Protein AF-A0A2G9N8Y1-F1 (afdb_monomer_lite)

Secondary structure (DSSP, 8-state):
-EEEEEE---B-HHHHHHHHHT--TTEEEEEEEEEETTEEEEEEEETTEEEEEE----BEEEEEESSHHHHHHHHHHH----

Radius of gyration: 11.53 Å; chains: 1; bounding box: 25×21×31 Å

Foldseek 3Di:
DDKDKDQEAEAAPVLVLVLLVPDDQQFQWKWDWHHHPNFIWTWIDGRHDIDIGGDDDGRMMMTDGDPCVVVVVVSVVSNDHD

pLDDT: mean 94.52, std 4.2, range [73.5, 98.31]

Structure (mmCIF, N/CA/C/O backbone):
data_AF-A0A2G9N8Y1-F1
#
_entry.id   AF-A0A2G9N8Y1-F1
#
loop_
_atom_site.group_PDB
_atom_site.id
_atom_site.type_symbol
_atom_site.label_atom_id
_atom_site.label_alt_id
_atom_site.label_comp_id
_atom_site.label_asym_id
_atom_site.label_entity_id
_atom_site.label_seq_id
_atom_site.pdbx_PDB_ins_code
_atom_site.Cartn_x
_atom_site.Cartn_y
_atom_site.Cartn_z
_atom_site.occupancy
_atom_site.B_iso_or_equiv
_atom_site.auth_seq_id
_atom_site.auth_comp_id
_atom_site.auth_asym_id
_atom_site.auth_atom_id
_atom_site.pdbx_PDB_model_num
ATOM 1 N N . MET A 1 1 ? -13.742 8.154 11.116 1.00 83.44 1 MET A N 1
ATOM 2 C CA . MET A 1 1 ? -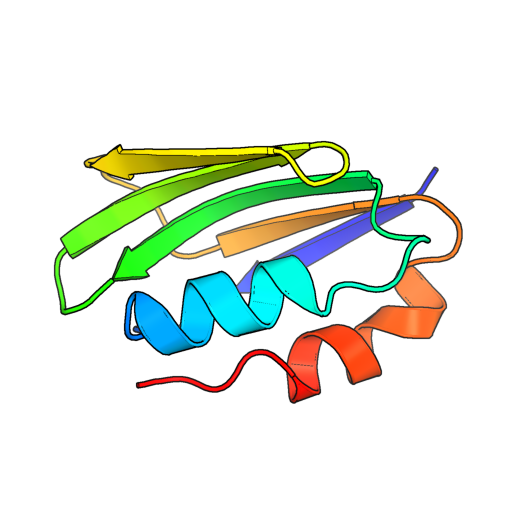12.894 7.778 9.965 1.00 83.44 1 MET A CA 1
ATOM 3 C C . MET A 1 1 ? -11.612 8.598 9.998 1.00 83.44 1 MET A C 1
ATOM 5 O O . MET A 1 1 ? -11.677 9.802 10.217 1.00 83.44 1 MET A O 1
ATOM 9 N N . GLU A 1 2 ? -10.464 7.946 9.859 1.00 96.44 2 GLU A N 1
ATOM 10 C CA . GLU A 1 2 ? -9.124 8.532 9.948 1.00 96.44 2 GLU A CA 1
ATOM 11 C C . GLU A 1 2 ? -8.330 8.236 8.671 1.00 96.44 2 GLU A C 1
ATOM 13 O O . GLU A 1 2 ? -8.674 7.326 7.915 1.00 96.44 2 GLU A O 1
ATOM 18 N N . SER A 1 3 ? -7.247 8.981 8.453 1.00 97.19 3 SER A N 1
ATOM 19 C CA . SER A 1 3 ? -6.272 8.693 7.405 1.00 97.19 3 SER A CA 1
ATOM 20 C C . SER A 1 3 ? -4.837 8.911 7.879 1.00 97.19 3 SER A C 1
ATOM 22 O O . SER A 1 3 ? -4.581 9.671 8.822 1.00 97.19 3 SER A O 1
ATOM 24 N N . PHE A 1 4 ? -3.895 8.236 7.224 1.00 97.50 4 PHE A N 1
ATOM 25 C CA . PHE A 1 4 ? -2.477 8.578 7.281 1.00 97.50 4 PHE A CA 1
ATOM 26 C C . PHE A 1 4 ? -1.799 8.289 5.941 1.00 97.50 4 PHE A C 1
ATOM 28 O O . PHE A 1 4 ? -2.239 7.424 5.186 1.00 97.50 4 PHE A O 1
ATOM 35 N N . SER A 1 5 ? -0.710 9.006 5.677 1.00 97.12 5 SER A N 1
ATOM 36 C CA . SER A 1 5 ? 0.126 8.799 4.496 1.00 97.12 5 SER A CA 1
ATOM 37 C C . SER A 1 5 ? 1.443 8.132 4.874 1.00 97.12 5 SER A C 1
ATOM 39 O O . SER A 1 5 ? 1.969 8.350 5.971 1.00 97.12 5 SER A O 1
ATOM 41 N N . LEU A 1 6 ? 1.974 7.339 3.952 1.00 96.62 6 LEU A N 1
ATOM 42 C CA . LEU A 1 6 ? 3.260 6.669 4.057 1.00 96.62 6 LEU A CA 1
ATOM 43 C C . LEU A 1 6 ? 4.023 6.880 2.756 1.00 96.62 6 LEU A C 1
ATOM 45 O O . LEU A 1 6 ? 3.520 6.522 1.694 1.00 96.62 6 LEU A O 1
ATOM 49 N N . GLU A 1 7 ? 5.224 7.444 2.845 1.00 96.06 7 GLU A N 1
ATOM 50 C CA . GLU A 1 7 ? 6.152 7.426 1.717 1.00 96.06 7 GLU A CA 1
ATOM 51 C C . GLU A 1 7 ? 6.645 5.996 1.509 1.00 96.06 7 GLU A C 1
ATOM 53 O O . GLU A 1 7 ? 7.027 5.314 2.465 1.00 96.06 7 GLU A O 1
ATOM 58 N N . THR A 1 8 ? 6.596 5.532 0.267 1.00 93.38 8 THR A N 1
ATOM 59 C CA . THR A 1 8 ? 6.925 4.155 -0.089 1.00 93.38 8 THR A CA 1
ATOM 60 C C . THR A 1 8 ? 8.219 4.096 -0.883 1.00 93.38 8 THR A C 1
ATOM 62 O O . THR A 1 8 ? 8.633 5.048 -1.544 1.00 93.38 8 THR A O 1
ATOM 65 N N . LYS A 1 9 ? 8.897 2.958 -0.764 1.00 93.94 9 LYS A N 1
ATOM 66 C CA . LYS A 1 9 ? 10.025 2.594 -1.619 1.00 93.94 9 LYS A CA 1
ATOM 67 C C . LYS A 1 9 ? 9.545 1.583 -2.652 1.00 93.94 9 LYS A C 1
ATOM 69 O O . LYS A 1 9 ? 8.428 1.075 -2.540 1.00 93.94 9 LYS A O 1
ATOM 74 N N . GLU A 1 10 ? 10.415 1.282 -3.605 1.00 95.56 10 GLU A N 1
ATOM 75 C CA . GLU A 1 10 ? 10.197 0.210 -4.566 1.00 95.56 10 GLU A CA 1
ATOM 76 C C . GLU A 1 10 ? 9.824 -1.110 -3.872 1.00 95.56 10 GLU A C 1
ATOM 78 O O . GLU A 1 10 ? 10.383 -1.484 -2.830 1.00 95.56 10 GLU A O 1
ATOM 83 N N . ILE A 1 11 ? 8.857 -1.807 -4.461 1.00 95.94 11 ILE A N 1
ATOM 84 C CA . ILE A 1 11 ? 8.354 -3.097 -4.002 1.00 95.94 11 ILE A CA 1
ATOM 85 C C . ILE A 1 11 ? 8.175 -4.046 -5.190 1.00 95.94 11 ILE A C 1
ATOM 87 O O . ILE A 1 11 ? 7.982 -3.617 -6.323 1.00 95.94 11 ILE A O 1
ATOM 91 N N . THR A 1 12 ? 8.196 -5.354 -4.944 1.00 95.44 12 THR A N 1
ATOM 92 C CA . THR A 1 12 ? 7.769 -6.323 -5.961 1.00 95.44 12 THR A CA 1
ATOM 93 C C . THR A 1 12 ? 6.248 -6.449 -5.971 1.00 95.44 12 THR A C 1
ATOM 95 O O . THR A 1 12 ? 5.591 -6.296 -4.938 1.00 95.44 12 THR A O 1
ATOM 98 N N . GLU A 1 13 ? 5.668 -6.816 -7.114 1.00 93.56 13 GLU A N 1
ATOM 99 C CA . GLU A 1 13 ? 4.218 -7.030 -7.214 1.00 93.56 13 GLU A CA 1
ATOM 100 C C . GLU A 1 13 ? 3.719 -8.075 -6.200 1.00 93.56 13 GLU A C 1
ATOM 102 O O . GLU A 1 13 ? 2.702 -7.875 -5.537 1.00 93.56 13 GLU A O 1
ATOM 107 N N . SER A 1 14 ? 4.468 -9.167 -6.017 1.00 93.75 14 SER A N 1
ATOM 108 C CA . SER A 1 14 ? 4.129 -10.229 -5.063 1.00 93.75 14 SER A CA 1
ATOM 109 C C . SER A 1 14 ? 4.089 -9.739 -3.613 1.00 93.75 14 SER A C 1
ATOM 111 O O . SER A 1 14 ? 3.147 -10.053 -2.884 1.00 93.75 14 SER A O 1
ATOM 113 N N . LYS A 1 15 ? 5.074 -8.931 -3.195 1.00 94.69 15 LYS A N 1
ATOM 114 C CA . LYS A 1 15 ? 5.121 -8.331 -1.853 1.00 94.69 15 LYS A CA 1
ATOM 115 C C . LYS A 1 15 ? 3.977 -7.339 -1.656 1.00 94.69 15 LYS A C 1
ATOM 117 O O . LYS A 1 15 ? 3.362 -7.338 -0.593 1.00 94.69 15 LYS A O 1
ATOM 122 N N . LEU A 1 16 ? 3.657 -6.541 -2.678 1.00 95.06 16 LEU A N 1
ATOM 123 C CA . LEU A 1 16 ? 2.542 -5.597 -2.626 1.00 95.06 16 LEU A CA 1
ATOM 124 C C . LEU A 1 16 ? 1.193 -6.311 -2.499 1.00 95.06 16 LEU A C 1
ATOM 126 O O . LEU A 1 16 ? 0.393 -5.943 -1.643 1.00 95.06 16 LEU A O 1
ATOM 130 N N . ARG A 1 17 ? 0.939 -7.340 -3.316 1.00 93.06 17 ARG A N 1
ATOM 131 C CA . ARG A 1 17 ? -0.305 -8.123 -3.244 1.00 93.06 17 ARG A CA 1
ATOM 132 C C . ARG A 1 17 ? -0.471 -8.766 -1.875 1.00 93.06 17 ARG A C 1
ATOM 134 O O . ARG A 1 17 ? -1.500 -8.563 -1.241 1.00 93.06 17 ARG A O 1
ATOM 141 N N . HIS A 1 18 ? 0.575 -9.426 -1.381 1.00 93.88 18 HIS A N 1
ATOM 142 C CA . HIS A 1 18 ? 0.561 -10.021 -0.048 1.00 93.88 18 HIS A CA 1
ATOM 143 C C . HIS A 1 18 ? 0.302 -8.981 1.053 1.00 93.88 18 HIS A C 1
ATOM 145 O O . HIS A 1 18 ? -0.478 -9.223 1.971 1.00 93.88 18 HIS A O 1
ATOM 151 N N . PHE A 1 19 ? 0.914 -7.797 0.956 1.00 95.38 19 PHE A N 1
ATOM 152 C CA . PHE A 1 19 ? 0.655 -6.698 1.883 1.00 95.38 19 PHE A CA 1
ATOM 153 C C . PHE A 1 19 ? -0.816 -6.254 1.860 1.00 95.38 19 PHE A C 1
ATOM 155 O O . PHE A 1 19 ? -1.430 -6.132 2.915 1.00 95.38 19 PHE A O 1
ATOM 162 N N . LEU A 1 20 ? -1.399 -6.0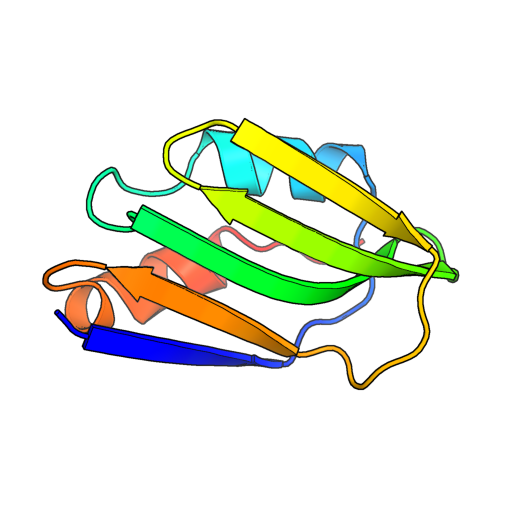46 0.675 1.00 94.50 20 LEU A N 1
ATOM 163 C CA . LEU A 1 20 ? -2.793 -5.609 0.533 1.00 94.50 20 LEU A CA 1
ATOM 164 C C . LEU A 1 20 ? -3.794 -6.664 1.034 1.00 94.50 20 LEU A C 1
ATOM 166 O O . LEU A 1 20 ? -4.810 -6.304 1.621 1.00 94.50 20 LEU A O 1
ATOM 170 N N . GLU A 1 21 ? -3.495 -7.950 0.847 1.00 92.12 21 GLU A N 1
ATOM 171 C CA . GLU A 1 21 ? -4.308 -9.076 1.335 1.00 92.12 21 GLU A CA 1
ATOM 172 C C . GLU A 1 21 ? -4.225 -9.272 2.857 1.00 92.12 21 GLU A C 1
ATOM 174 O O . GLU A 1 21 ? -5.126 -9.856 3.454 1.00 92.12 21 GLU A O 1
ATOM 179 N N . THR A 1 22 ? -3.161 -8.775 3.492 1.00 92.62 22 THR A N 1
ATOM 180 C CA . THR A 1 22 ? -2.922 -8.887 4.942 1.00 92.62 22 THR A CA 1
ATOM 181 C C . THR A 1 22 ? -3.260 -7.608 5.708 1.00 92.62 22 THR A C 1
ATOM 183 O O . THR A 1 22 ? -2.973 -7.505 6.903 1.00 92.62 22 THR A O 1
ATOM 186 N N . LEU A 1 23 ? -3.876 -6.622 5.045 1.00 94.19 23 LEU A N 1
ATOM 187 C CA . LEU A 1 23 ? -4.296 -5.387 5.697 1.00 94.19 23 LEU A CA 1
ATOM 188 C C . LEU A 1 23 ? -5.314 -5.666 6.818 1.00 94.19 23 LEU A C 1
ATOM 190 O O . LEU A 1 23 ? -6.239 -6.459 6.624 1.00 94.19 23 LEU A O 1
ATOM 194 N N . PRO A 1 24 ? -5.202 -4.975 7.969 1.00 93.19 24 PRO A N 1
ATOM 195 C CA . PRO A 1 24 ? -6.223 -5.031 9.008 1.00 93.19 24 PRO A CA 1
ATOM 196 C C . PRO A 1 24 ? -7.597 -4.633 8.455 1.00 93.19 24 PRO A C 1
ATOM 198 O O . PRO A 1 24 ? -7.688 -3.731 7.618 1.00 93.19 24 PRO A O 1
ATOM 201 N N . LEU A 1 25 ? -8.669 -5.255 8.956 1.00 92.81 25 LEU A N 1
ATOM 202 C CA . LEU A 1 25 ? -10.053 -4.984 8.524 1.00 92.81 25 LEU A CA 1
ATOM 203 C C . LEU A 1 25 ? -10.467 -3.522 8.745 1.00 92.81 25 LEU A C 1
ATOM 205 O O . LEU A 1 25 ? -11.348 -3.002 8.064 1.00 92.81 25 LEU A O 1
ATOM 209 N N . GLU A 1 26 ? -9.805 -2.850 9.682 1.00 95.12 26 GLU A N 1
ATOM 210 C CA . GLU A 1 26 ? -9.935 -1.428 9.957 1.00 95.12 26 GLU A CA 1
ATOM 211 C C . GLU A 1 26 ? -9.547 -0.550 8.760 1.00 95.12 26 GLU A C 1
ATOM 213 O O . GLU A 1 26 ? -10.035 0.577 8.653 1.00 95.12 26 GLU A O 1
ATOM 218 N N . VAL A 1 27 ? -8.679 -1.035 7.862 1.00 96.06 27 VAL A N 1
ATOM 219 C CA . VAL A 1 27 ? -8.266 -0.334 6.641 1.00 96.06 27 VAL A CA 1
ATOM 220 C C . VAL A 1 27 ? -9.296 -0.576 5.541 1.00 96.06 27 VAL A C 1
ATOM 222 O O . VAL A 1 27 ? -9.291 -1.587 4.844 1.00 96.06 27 VAL A O 1
ATOM 225 N N . PHE A 1 28 ? -10.160 0.413 5.336 1.00 96.19 28 PHE A N 1
ATOM 226 C CA . PHE A 1 28 ? -11.191 0.369 4.304 1.00 96.19 28 PHE A CA 1
ATOM 227 C C . PHE A 1 28 ? -10.633 0.637 2.900 1.00 96.19 28 PHE A C 1
ATOM 229 O O . PHE A 1 28 ? -11.055 0.010 1.923 1.00 96.19 28 PHE A O 1
ATOM 236 N N . ARG A 1 29 ? -9.698 1.589 2.784 1.00 97.31 29 ARG A N 1
ATOM 237 C CA . ARG A 1 29 ? -9.143 2.023 1.500 1.00 97.31 29 ARG A CA 1
ATOM 238 C C . ARG A 1 29 ? -7.652 2.317 1.585 1.00 97.31 29 ARG A C 1
ATOM 240 O O . ARG A 1 29 ? -7.195 2.946 2.538 1.00 97.31 29 ARG A O 1
ATOM 247 N N . VAL A 1 30 ? -6.928 1.946 0.533 1.00 97.69 30 VAL A N 1
ATOM 248 C CA . VAL A 1 30 ? -5.566 2.422 0.262 1.00 97.69 30 VAL A CA 1
ATOM 249 C C . VAL A 1 30 ? -5.548 3.033 -1.130 1.00 97.69 30 VAL A C 1
ATOM 251 O O . VAL A 1 30 ? -6.093 2.454 -2.066 1.00 97.69 30 VAL A O 1
ATOM 254 N N . LYS A 1 31 ? -4.969 4.220 -1.290 1.00 97.88 31 LYS A N 1
ATOM 255 C CA . LYS A 1 31 ? -4.795 4.836 -2.608 1.00 97.88 31 LYS A CA 1
ATOM 256 C C . LYS A 1 31 ? -3.483 5.593 -2.667 1.00 97.88 31 LYS A C 1
ATOM 258 O O . LYS A 1 31 ? -3.146 6.287 -1.712 1.00 97.88 31 LYS A O 1
ATOM 263 N N . GLY A 1 32 ? -2.789 5.524 -3.789 1.00 97.94 32 GLY A N 1
ATOM 264 C CA . GLY A 1 32 ? -1.609 6.346 -4.009 1.00 97.94 32 GLY A CA 1
ATOM 265 C C . GLY A 1 32 ? -0.645 5.727 -4.998 1.00 97.94 32 GLY A C 1
ATOM 266 O O . GLY A 1 32 ? -0.967 4.713 -5.611 1.00 97.94 32 GLY A O 1
ATOM 267 N N . TYR A 1 33 ? 0.515 6.353 -5.139 1.00 98.12 33 TYR A N 1
ATOM 268 C CA . TYR A 1 33 ? 1.535 5.898 -6.072 1.00 98.12 33 TYR A CA 1
ATOM 269 C C . TYR A 1 33 ? 2.563 5.021 -5.370 1.00 98.12 33 TYR A C 1
ATOM 271 O O . TYR A 1 33 ? 2.880 5.237 -4.194 1.00 98.12 33 TYR A O 1
ATOM 279 N N . ILE A 1 34 ? 3.080 4.038 -6.092 1.00 97.25 34 ILE A N 1
ATOM 280 C CA . ILE A 1 34 ? 4.163 3.172 -5.641 1.00 97.25 34 ILE A CA 1
ATOM 281 C C . ILE A 1 34 ? 4.960 2.672 -6.843 1.00 97.25 34 ILE A C 1
ATOM 283 O O . ILE A 1 34 ? 4.385 2.362 -7.886 1.00 97.25 34 ILE A O 1
ATOM 287 N N . ASP A 1 35 ? 6.272 2.546 -6.674 1.00 97.50 35 ASP A N 1
ATOM 288 C CA . ASP A 1 35 ? 7.122 1.895 -7.665 1.00 97.50 35 ASP A CA 1
ATOM 289 C C . ASP A 1 35 ? 7.057 0.378 -7.502 1.00 97.50 35 ASP A C 1
ATOM 291 O O . ASP A 1 35 ? 7.373 -0.165 -6.438 1.00 97.50 35 ASP A O 1
ATOM 295 N N . ILE A 1 36 ? 6.671 -0.302 -8.578 1.00 96.44 36 ILE A N 1
ATOM 296 C CA . ILE A 1 36 ? 6.661 -1.756 -8.682 1.00 96.44 36 ILE A CA 1
ATOM 297 C C . ILE A 1 36 ? 7.703 -2.154 -9.718 1.00 96.44 36 ILE A C 1
ATOM 299 O O . ILE A 1 36 ? 7.527 -1.873 -10.902 1.00 96.44 36 ILE A O 1
ATOM 303 N N . ASN A 1 37 ? 8.784 -2.802 -9.277 1.00 94.31 37 ASN A N 1
ATOM 304 C CA . ASN A 1 37 ? 9.902 -3.217 -10.139 1.00 94.31 37 ASN A CA 1
ATOM 305 C C . ASN A 1 37 ? 10.415 -2.080 -11.059 1.00 94.31 37 ASN A C 1
ATOM 307 O O . ASN A 1 37 ? 10.617 -2.282 -12.257 1.00 94.31 37 ASN A O 1
ATOM 311 N N . GLY A 1 38 ? 10.553 -0.867 -10.515 1.00 94.38 38 GLY A N 1
ATOM 312 C CA . GLY A 1 38 ? 11.032 0.314 -11.243 1.00 94.38 38 GLY A CA 1
ATOM 313 C C . GLY A 1 38 ? 10.003 1.044 -12.119 1.00 94.38 38 GLY A C 1
ATOM 314 O O . GLY A 1 38 ? 10.368 2.021 -12.768 1.00 94.38 38 GLY A O 1
ATOM 315 N N . ILE A 1 39 ? 8.736 0.616 -12.139 1.00 96.94 39 ILE A N 1
ATOM 316 C CA . ILE A 1 39 ? 7.650 1.297 -12.862 1.00 96.94 39 ILE A CA 1
ATOM 317 C C . ILE A 1 39 ? 6.667 1.886 -11.848 1.00 96.94 39 ILE A C 1
ATOM 319 O O . ILE A 1 39 ? 6.205 1.186 -10.941 1.00 96.94 39 ILE A O 1
ATOM 323 N N . ASN A 1 40 ? 6.324 3.164 -12.000 1.00 97.75 40 ASN A N 1
ATOM 324 C CA . ASN A 1 40 ? 5.374 3.821 -11.111 1.00 97.75 40 ASN A CA 1
ATOM 325 C C . ASN A 1 40 ? 3.935 3.400 -11.438 1.00 97.75 40 ASN A C 1
ATOM 327 O O . ASN A 1 40 ? 3.533 3.320 -12.600 1.00 97.75 40 ASN A O 1
ATOM 331 N N . HIS A 1 41 ? 3.163 3.107 -10.396 1.00 98.31 41 HIS A N 1
ATOM 332 C CA . HIS A 1 41 ? 1.777 2.680 -10.519 1.00 98.31 41 HIS A CA 1
ATOM 333 C C . HIS A 1 41 ? 0.879 3.447 -9.559 1.00 98.31 41 HIS A C 1
ATOM 335 O O . HIS A 1 41 ? 1.237 3.676 -8.402 1.00 98.31 41 HIS A O 1
ATOM 341 N N . LEU A 1 42 ? -0.339 3.750 -10.003 1.00 98.00 42 LEU A N 1
ATOM 342 C CA . LEU A 1 42 ? -1.438 4.164 -9.146 1.00 98.00 42 LEU A CA 1
ATOM 343 C C . LEU A 1 42 ? -2.165 2.927 -8.609 1.00 98.00 42 LEU A C 1
ATOM 345 O O . LEU A 1 42 ? -2.750 2.140 -9.352 1.00 98.00 42 LEU A O 1
ATOM 349 N N . ILE A 1 43 ? -2.182 2.797 -7.287 1.00 97.25 43 ILE A N 1
ATOM 350 C CA . ILE A 1 43 ? -2.913 1.754 -6.573 1.00 97.25 43 ILE A CA 1
ATOM 351 C C . ILE A 1 43 ? -4.225 2.311 -6.048 1.00 97.25 43 ILE A C 1
ATOM 353 O O . ILE A 1 43 ? -4.288 3.416 -5.499 1.00 97.25 43 ILE A O 1
ATOM 357 N N . ASN A 1 44 ? -5.274 1.504 -6.154 1.00 97.69 44 ASN A N 1
ATOM 358 C CA . ASN A 1 44 ? -6.549 1.731 -5.494 1.00 97.69 44 ASN A CA 1
ATOM 359 C C . ASN A 1 44 ? -7.034 0.401 -4.902 1.00 97.69 44 ASN A C 1
ATOM 361 O O . ASN A 1 44 ? -7.390 -0.524 -5.625 1.00 97.69 44 ASN A O 1
ATOM 365 N N . TYR A 1 45 ? -7.024 0.308 -3.579 1.00 97.38 45 TYR A N 1
ATOM 366 C CA . TYR A 1 45 ? -7.570 -0.801 -2.808 1.00 97.38 45 TYR A CA 1
ATOM 367 C C . TYR A 1 45 ? -8.831 -0.332 -2.093 1.00 97.38 45 TYR A C 1
ATOM 369 O O . TYR A 1 45 ? -8.777 0.666 -1.376 1.00 97.38 45 TYR A O 1
ATOM 377 N N . VAL A 1 46 ? -9.949 -1.039 -2.247 1.00 95.88 46 VAL A N 1
ATOM 378 C CA . VAL A 1 46 ? -11.201 -0.753 -1.528 1.00 95.88 46 VAL A CA 1
ATOM 379 C C . VAL A 1 46 ? -11.827 -2.066 -1.078 1.00 95.88 46 VAL A C 1
ATOM 381 O O . VAL A 1 46 ? -12.285 -2.845 -1.915 1.00 95.88 46 VAL A O 1
ATOM 384 N N . GLY A 1 47 ? -11.852 -2.308 0.236 1.00 87.62 47 GLY A N 1
ATOM 385 C CA . GLY A 1 47 ? -12.536 -3.458 0.838 1.00 87.62 47 GLY A CA 1
ATOM 386 C C . GLY A 1 47 ? -12.209 -4.802 0.173 1.00 87.62 47 GLY A C 1
ATOM 387 O O . GLY A 1 47 ? -13.122 -5.541 -0.186 1.00 87.62 47 GLY A O 1
ATOM 388 N N . GLY A 1 48 ? -10.925 -5.082 -0.066 1.00 88.06 48 GLY A N 1
ATOM 389 C CA . GLY A 1 48 ? -10.452 -6.329 -0.683 1.00 88.06 48 GLY A CA 1
ATOM 390 C C . GLY A 1 48 ? -10.301 -6.295 -2.208 1.00 88.06 48 GLY A C 1
ATOM 391 O O . GLY A 1 48 ? -9.691 -7.193 -2.778 1.00 88.06 48 GLY A O 1
ATOM 392 N N . ARG A 1 49 ? -10.819 -5.272 -2.899 1.00 93.56 49 ARG A N 1
ATOM 393 C CA . ARG A 1 49 ? -10.658 -5.126 -4.356 1.00 93.56 49 ARG A CA 1
ATOM 394 C C . ARG A 1 49 ? -9.442 -4.270 -4.670 1.00 93.56 49 ARG A C 1
ATOM 396 O O . ARG A 1 49 ? -9.342 -3.166 -4.144 1.00 93.56 49 ARG A O 1
ATOM 403 N N . ILE A 1 50 ? -8.561 -4.763 -5.539 1.00 95.31 50 ILE A N 1
ATOM 404 C CA . ILE A 1 50 ? -7.312 -4.097 -5.927 1.00 95.31 50 ILE A CA 1
ATOM 405 C C . ILE A 1 50 ? -7.387 -3.685 -7.398 1.00 95.31 50 ILE A C 1
ATOM 407 O O . ILE A 1 50 ? -7.722 -4.494 -8.262 1.00 95.31 50 ILE A O 1
ATOM 411 N N . THR A 1 51 ? -7.016 -2.442 -7.679 1.00 96.56 51 THR A N 1
ATOM 412 C CA . THR A 1 51 ? -6.739 -1.926 -9.022 1.00 96.56 51 THR A CA 1
ATOM 413 C C . THR A 1 51 ? -5.322 -1.365 -9.038 1.00 96.56 51 THR A C 1
ATOM 415 O O . THR A 1 51 ? -4.931 -0.657 -8.105 1.00 96.56 51 THR A O 1
ATOM 418 N N . ILE A 1 52 ? -4.561 -1.726 -10.070 1.00 96.38 52 ILE A N 1
ATOM 419 C CA . ILE A 1 52 ? -3.169 -1.328 -10.290 1.00 96.38 52 ILE A CA 1
ATOM 420 C C . ILE A 1 52 ? -3.076 -0.8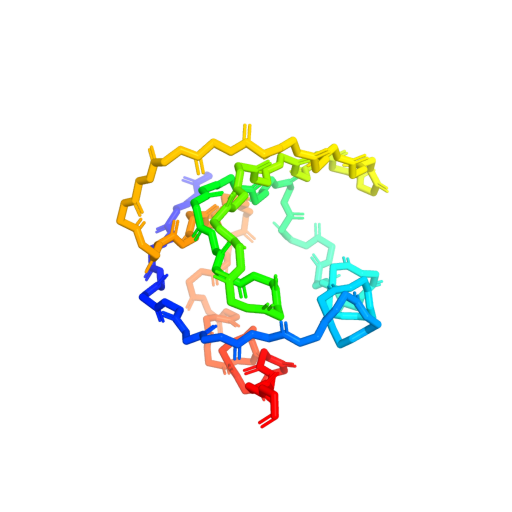67 -11.738 1.00 96.38 52 ILE A C 1
ATOM 422 O O . ILE A 1 52 ? -3.406 -1.635 -12.639 1.00 96.38 52 ILE A O 1
ATOM 426 N N . GLU A 1 53 ? -2.663 0.375 -11.945 1.00 97.25 53 GLU A N 1
ATOM 427 C CA . GLU A 1 53 ? -2.534 0.986 -13.267 1.00 97.25 53 GLU A CA 1
ATOM 428 C C . G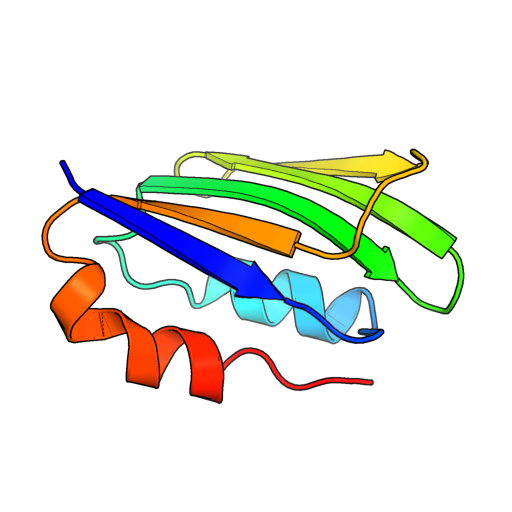LU A 1 53 ? -1.193 1.711 -13.333 1.00 97.25 53 GLU A C 1
ATOM 430 O O . GLU A 1 53 ? -0.806 2.361 -12.362 1.00 97.25 53 GLU A O 1
ATOM 435 N N . GLU A 1 54 ? -0.475 1.601 -14.450 1.00 97.62 54 GLU A N 1
ATOM 436 C CA . GLU A 1 54 ? 0.720 2.416 -14.682 1.00 97.62 54 GLU A CA 1
ATOM 437 C C . GLU A 1 54 ? 0.332 3.898 -14.679 1.00 97.62 54 GLU A C 1
ATOM 439 O O . GLU A 1 54 ? -0.616 4.316 -15.349 1.00 97.62 54 GLU A O 1
ATOM 444 N N . ALA A 1 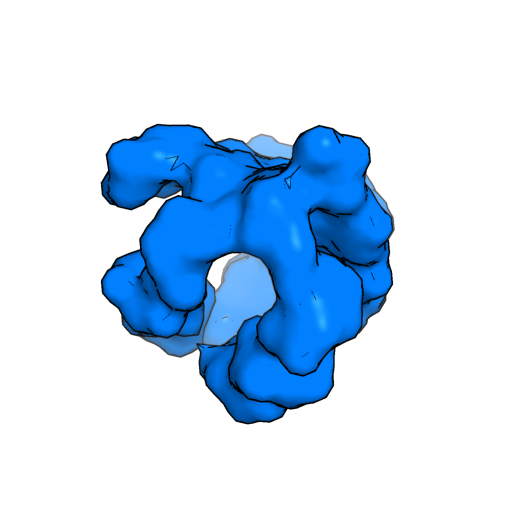55 ? 1.040 4.693 -13.886 1.00 97.44 55 ALA A N 1
ATOM 445 C CA . ALA A 1 55 ? 0.811 6.125 -13.762 1.00 97.44 55 ALA A CA 1
ATOM 446 C C . ALA A 1 55 ? 2.030 6.771 -13.109 1.00 97.44 55 ALA A C 1
ATOM 448 O O . ALA A 1 55 ? 2.721 6.119 -12.340 1.00 97.44 55 ALA A O 1
ATOM 449 N N . GLU A 1 56 ? 2.260 8.059 -13.350 1.00 96.25 56 GLU A N 1
ATOM 450 C CA . GLU A 1 56 ? 3.357 8.793 -12.718 1.00 96.25 56 GLU A CA 1
ATOM 451 C C . GLU A 1 56 ? 2.880 9.591 -11.499 1.00 96.25 56 GLU A C 1
ATOM 453 O O . GLU A 1 56 ? 1.892 10.331 -11.552 1.00 96.25 56 GLU A O 1
ATOM 458 N N . GLY A 1 57 ? 3.619 9.497 -10.396 1.00 96.00 57 GLY A N 1
ATOM 459 C CA . GLY A 1 57 ? 3.375 10.297 -9.208 1.00 96.00 57 GLY A CA 1
ATOM 460 C C . GLY A 1 57 ? 4.390 10.057 -8.096 1.00 96.00 57 GLY A C 1
ATOM 461 O O . GLY A 1 57 ? 5.281 9.217 -8.174 1.00 96.00 57 GLY A O 1
ATOM 462 N N . LYS A 1 58 ? 4.265 10.835 -7.017 1.00 96.69 58 LYS A N 1
ATOM 463 C CA . LYS A 1 58 ? 5.133 10.681 -5.844 1.00 96.69 58 LYS A CA 1
ATOM 464 C C . LYS A 1 58 ? 4.737 9.422 -5.072 1.00 96.69 58 LYS A C 1
ATOM 466 O O . LYS A 1 58 ? 3.589 9.349 -4.636 1.00 96.69 58 LYS A O 1
ATOM 471 N N . ASN A 1 59 ? 5.698 8.526 -4.823 1.00 96.88 59 ASN A N 1
ATOM 472 C CA . ASN A 1 59 ? 5.555 7.295 -4.029 1.00 96.88 59 ASN A CA 1
ATOM 473 C C . ASN A 1 59 ? 5.029 7.541 -2.615 1.00 96.88 59 ASN A C 1
ATOM 475 O O . ASN A 1 59 ? 5.777 7.693 -1.646 1.00 96.88 59 ASN A O 1
ATOM 479 N N . VAL A 1 60 ? 3.711 7.618 -2.508 1.00 97.88 60 VAL A N 1
ATOM 480 C CA . VAL A 1 60 ? 2.984 7.874 -1.277 1.00 97.88 60 VAL A CA 1
ATOM 481 C C . VAL A 1 60 ? 1.695 7.084 -1.339 1.00 97.88 60 VAL A C 1
ATOM 483 O O . VAL A 1 60 ? 0.872 7.309 -2.225 1.00 97.88 60 VAL A O 1
ATOM 486 N N . LEU A 1 61 ? 1.490 6.217 -0.353 1.00 97.75 61 LEU A N 1
ATOM 487 C CA . LEU A 1 61 ? 0.219 5.544 -0.120 1.00 97.75 61 LEU A CA 1
ATOM 488 C C . LEU A 1 61 ? -0.551 6.257 0.988 1.00 97.75 61 LEU A C 1
ATOM 490 O O . LEU A 1 61 ? -0.003 6.579 2.042 1.00 97.75 61 LEU A O 1
ATOM 494 N N . VAL A 1 62 ? -1.841 6.475 0.756 1.00 97.94 62 VAL A N 1
ATOM 495 C CA . VAL A 1 62 ? -2.788 7.002 1.736 1.00 97.94 62 VAL A CA 1
ATOM 496 C C . VAL A 1 62 ? -3.685 5.867 2.198 1.00 97.94 62 VAL A C 1
ATOM 498 O O . VAL A 1 62 ? -4.385 5.257 1.391 1.00 97.94 62 VAL A O 1
ATOM 501 N N . PHE A 1 63 ? -3.687 5.620 3.502 1.00 97.69 63 PHE A N 1
ATOM 502 C CA . PHE A 1 63 ? -4.517 4.627 4.174 1.00 97.69 63 PHE A CA 1
ATOM 503 C C . PHE A 1 63 ? -5.702 5.332 4.821 1.00 97.69 63 PHE A C 1
ATOM 505 O O . PHE A 1 63 ? -5.527 6.382 5.442 1.00 97.69 63 PHE A O 1
ATOM 512 N N . ILE A 1 64 ? -6.900 4.771 4.677 1.00 97.69 64 ILE A N 1
ATOM 513 C CA . ILE A 1 64 ? -8.153 5.338 5.184 1.00 97.69 64 ILE A CA 1
ATOM 514 C C . ILE A 1 64 ? -8.956 4.231 5.859 1.00 97.69 64 ILE A C 1
ATOM 516 O O . ILE A 1 64 ? -9.129 3.150 5.293 1.00 97.69 64 ILE A O 1
ATOM 520 N N . GLY A 1 65 ? -9.464 4.509 7.056 1.00 96.81 65 GLY A N 1
ATOM 521 C CA . GLY A 1 65 ? -10.175 3.509 7.840 1.00 96.81 65 GLY A CA 1
ATOM 522 C C . GLY A 1 65 ? -10.586 3.971 9.234 1.00 96.81 65 GLY A C 1
ATOM 523 O O . GLY A 1 65 ? -10.463 5.149 9.581 1.00 96.81 65 GLY A O 1
ATOM 524 N N . GLU A 1 66 ? -11.090 3.052 10.049 1.00 96.06 66 GLU A N 1
ATOM 525 C CA . GLU A 1 66 ? -11.525 3.328 11.422 1.00 96.06 66 GLU A CA 1
ATOM 526 C C . GLU A 1 66 ? -10.449 2.938 12.437 1.00 96.06 66 GLU A C 1
ATOM 528 O O . GLU A 1 66 ? -9.983 1.812 12.455 1.00 96.06 66 GLU A O 1
ATOM 533 N N . GLY A 1 67 ? -10.006 3.874 13.284 1.00 95.12 67 GLY A N 1
ATOM 534 C CA . GLY A 1 67 ? -8.976 3.593 14.297 1.00 95.12 67 GLY A CA 1
ATOM 535 C C . GLY A 1 67 ? -7.585 3.254 13.736 1.00 95.12 67 GLY A C 1
ATOM 536 O O . GLY A 1 67 ? -6.698 2.844 14.491 1.00 95.12 67 GLY A O 1
ATOM 537 N N . ILE A 1 68 ? -7.363 3.445 12.432 1.00 95.44 68 ILE A N 1
ATOM 538 C CA . ILE A 1 68 ? -6.139 3.027 11.738 1.00 95.44 68 ILE A CA 1
ATOM 539 C C . ILE A 1 68 ? -4.879 3.748 12.218 1.00 95.44 68 ILE A C 1
ATOM 541 O O . ILE A 1 68 ? -3.779 3.227 12.043 1.00 95.44 68 ILE A O 1
ATOM 545 N N . LYS A 1 69 ? -4.989 4.909 12.880 1.00 94.81 69 LYS A N 1
ATOM 546 C CA . LYS A 1 69 ? -3.812 5.573 13.464 1.00 94.81 69 LYS A CA 1
ATOM 547 C C . LYS A 1 69 ? -3.146 4.720 14.544 1.00 94.81 69 LYS A C 1
ATOM 549 O O . LYS A 1 69 ? -1.922 4.728 14.640 1.00 94.81 69 LYS A O 1
ATOM 554 N N . LYS A 1 70 ? -3.924 3.938 15.304 1.00 94.06 70 LYS A N 1
ATOM 555 C CA . LYS A 1 70 ? -3.399 2.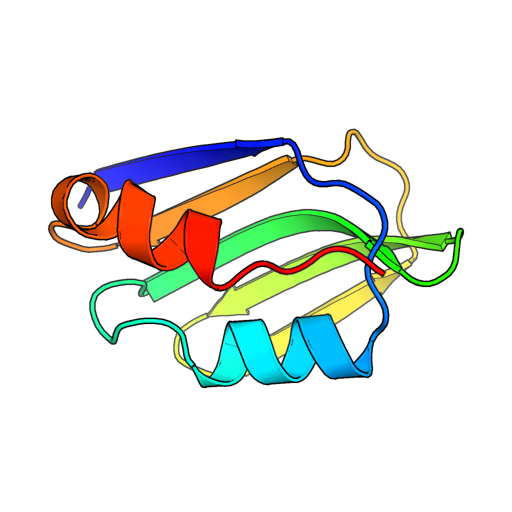996 16.314 1.00 94.06 70 LYS A CA 1
ATOM 556 C C . LYS A 1 70 ? -2.694 1.795 15.676 1.00 94.06 70 LYS A C 1
ATOM 558 O O . LYS A 1 70 ? -1.820 1.200 16.294 1.00 94.06 70 LYS A O 1
ATOM 563 N N . LYS A 1 71 ? -3.056 1.474 14.432 1.00 92.62 71 LYS A N 1
ATOM 564 C CA . LYS A 1 71 ? -2.512 0.378 13.620 1.00 92.62 71 LYS A CA 1
ATOM 565 C C . LYS A 1 71 ? -1.369 0.808 12.700 1.00 92.62 71 LYS A C 1
ATOM 567 O O . LYS A 1 71 ? -0.764 -0.034 12.048 1.00 92.62 71 LYS A O 1
ATOM 572 N N . LYS A 1 72 ? -1.028 2.101 12.662 1.00 94.00 72 LYS A N 1
ATOM 573 C CA . LYS A 1 72 ? -0.027 2.654 11.738 1.00 94.00 72 LYS A CA 1
ATOM 574 C C . LYS A 1 72 ? 1.299 1.891 11.777 1.00 94.00 72 LYS A C 1
ATOM 576 O O . LYS A 1 72 ? 1.808 1.527 10.727 1.00 94.00 72 LYS A O 1
ATOM 581 N N . ASN A 1 73 ? 1.844 1.636 12.966 1.00 92.88 73 ASN A N 1
ATOM 582 C CA . ASN A 1 73 ? 3.140 0.962 13.098 1.00 92.88 73 ASN A CA 1
ATOM 583 C C . ASN A 1 73 ? 3.098 -0.480 12.569 1.00 92.88 73 ASN A C 1
ATOM 585 O O . ASN A 1 73 ? 4.027 -0.901 11.892 1.00 92.88 73 ASN A O 1
ATOM 589 N N . GLU A 1 74 ? 2.009 -1.204 12.832 1.00 92.50 74 GLU A N 1
ATOM 590 C CA . GLU A 1 74 ? 1.772 -2.559 12.317 1.00 92.50 74 GLU A CA 1
ATOM 591 C C . GLU A 1 74 ? 1.718 -2.562 10.781 1.00 92.50 74 GLU A C 1
ATOM 593 O O . GLU A 1 74 ? 2.439 -3.317 10.132 1.00 92.50 74 GLU A O 1
ATOM 598 N N . ILE A 1 75 ? 0.941 -1.644 10.194 1.00 93.25 75 ILE A N 1
ATOM 599 C CA . ILE A 1 75 ? 0.806 -1.499 8.737 1.00 93.25 75 ILE A CA 1
ATOM 600 C C . ILE A 1 75 ? 2.161 -1.172 8.092 1.00 93.25 75 ILE A C 1
ATOM 602 O O . ILE A 1 75 ? 2.533 -1.777 7.091 1.00 93.25 75 ILE A O 1
ATOM 606 N N . VAL A 1 76 ? 2.922 -0.243 8.674 1.00 92.44 76 VAL A N 1
ATOM 607 C CA . VAL A 1 76 ? 4.238 0.156 8.150 1.00 92.44 76 VAL A CA 1
ATOM 608 C C . VAL A 1 76 ? 5.245 -0.995 8.215 1.00 92.44 76 VAL A C 1
ATOM 610 O O . VAL A 1 76 ? 6.005 -1.179 7.271 1.00 92.44 76 VAL A O 1
ATOM 613 N N . LEU A 1 77 ? 5.249 -1.786 9.293 1.00 88.75 77 LEU A N 1
ATOM 614 C CA . LEU A 1 77 ? 6.160 -2.928 9.448 1.00 88.75 77 LEU A CA 1
ATOM 615 C C . LEU A 1 77 ? 5.888 -4.054 8.440 1.00 88.75 77 LEU A C 1
ATOM 617 O O . LEU A 1 77 ? 6.820 -4.748 8.028 1.00 88.75 77 LEU A O 1
ATOM 621 N N . ASN A 1 78 ? 4.629 -4.230 8.039 1.00 89.31 78 ASN A N 1
ATOM 622 C CA . ASN A 1 78 ? 4.236 -5.265 7.084 1.00 89.31 78 ASN A CA 1
ATOM 623 C C . ASN A 1 78 ? 4.539 -4.881 5.628 1.00 89.31 78 ASN A C 1
ATOM 625 O O . ASN A 1 78 ? 4.694 -5.767 4.785 1.00 89.31 78 ASN A O 1
ATOM 629 N N . LEU A 1 79 ? 4.684 -3.587 5.325 1.00 89.38 79 LEU A N 1
ATOM 630 C CA . LEU A 1 79 ? 5.104 -3.127 4.004 1.00 89.38 79 LEU A CA 1
ATOM 631 C C . LEU A 1 79 ? 6.626 -3.276 3.845 1.00 89.38 79 LEU A C 1
ATOM 633 O O . LEU A 1 79 ? 7.400 -2.363 4.135 1.00 89.38 79 LEU A O 1
ATOM 637 N N . LYS A 1 80 ? 7.065 -4.448 3.378 1.00 81.38 80 LYS A N 1
ATOM 638 C CA . LYS A 1 80 ? 8.485 -4.727 3.128 1.00 81.38 80 LYS A CA 1
ATOM 639 C C . LYS A 1 80 ? 8.891 -4.272 1.719 1.00 81.38 80 LYS A C 1
ATOM 641 O O . LYS A 1 80 ? 8.236 -4.687 0.763 1.00 81.38 80 LYS A O 1
ATOM 646 N N . PRO A 1 81 ? 9.972 -3.485 1.569 1.00 80.56 81 PRO A N 1
ATOM 647 C CA . PRO A 1 81 ? 10.492 -3.106 0.255 1.00 80.56 81 PRO A CA 1
ATOM 648 C C . PRO A 1 81 ? 11.028 -4.322 -0.520 1.00 80.56 81 PRO A C 1
ATOM 650 O O . PRO A 1 81 ? 11.140 -5.424 0.041 1.00 80.56 81 PRO A O 1
ATOM 653 N N . ALA A 1 82 ? 11.315 -4.115 -1.811 1.00 73.50 82 ALA A N 1
ATOM 654 C CA . ALA A 1 82 ? 11.910 -5.101 -2.720 1.00 73.50 82 ALA A CA 1
ATOM 655 C C . ALA A 1 82 ? 13.196 -5.735 -2.165 1.00 73.50 82 ALA A C 1
ATOM 657 O O . ALA A 1 82 ? 13.969 -5.048 -1.464 1.00 73.50 82 ALA A O 1
#

Sequence (82 aa):
MESFSLETKEITESKLRHFLETLPLEVFRVKGYIDINGINHLINYVGGRITIEEAEGKNVLVFIGEGIKKKKNEIVLNLKPA